Protein AF-A0A946EGR9-F1 (afdb_monomer)

Structure (mmCIF, N/CA/C/O backbone):
data_AF-A0A946EGR9-F1
#
_entry.id   AF-A0A946EGR9-F1
#
loop_
_atom_site.group_PDB
_atom_site.id
_atom_site.type_symbol
_atom_site.label_atom_id
_atom_site.label_alt_id
_atom_site.label_comp_id
_atom_site.label_asym_id
_atom_site.label_entity_id
_atom_site.label_seq_id
_atom_site.pdbx_PDB_ins_code
_atom_site.Cartn_x
_atom_site.Cartn_y
_atom_site.Cartn_z
_atom_site.occupancy
_atom_site.B_iso_or_equiv
_atom_site.auth_seq_id
_atom_site.auth_comp_id
_atom_site.auth_asym_id
_atom_site.auth_atom_id
_atom_site.pdbx_PDB_model_num
ATOM 1 N N . GLY A 1 1 ? -7.009 -9.164 17.319 1.00 47.03 1 GLY A N 1
ATOM 2 C CA . GLY A 1 1 ? -6.852 -8.218 18.436 1.00 47.03 1 GLY A CA 1
ATOM 3 C C . GLY A 1 1 ? -5.778 -7.252 18.024 1.00 47.03 1 GLY A C 1
ATOM 4 O O . GLY A 1 1 ? -4.625 -7.627 18.105 1.00 47.03 1 GLY A O 1
ATOM 5 N N . THR A 1 2 ? -6.183 -6.094 17.503 1.00 51.69 2 THR A N 1
ATOM 6 C CA . THR A 1 2 ? -5.333 -5.162 16.725 1.00 51.69 2 THR A CA 1
ATOM 7 C C . THR A 1 2 ? -5.991 -3.781 16.590 1.00 51.69 2 THR A C 1
ATOM 9 O O . THR A 1 2 ? -5.279 -2.785 16.608 1.00 51.69 2 THR A O 1
ATOM 12 N N . LYS A 1 3 ? -7.334 -3.705 16.618 1.00 57.50 3 LYS A N 1
ATOM 13 C CA . LYS A 1 3 ? -8.143 -2.463 16.583 1.00 57.50 3 LYS A CA 1
ATOM 14 C C . LYS A 1 3 ? -7.587 -1.273 17.376 1.00 57.50 3 LYS A C 1
ATOM 16 O O . LYS A 1 3 ? -7.497 -0.175 16.844 1.00 57.50 3 LYS A O 1
ATOM 21 N N . LYS A 1 4 ? -7.113 -1.500 18.611 1.00 69.94 4 LYS A N 1
ATOM 22 C CA . LYS A 1 4 ? -6.536 -0.436 19.457 1.00 69.94 4 LYS A CA 1
ATOM 23 C C . LYS A 1 4 ? -5.291 0.224 18.851 1.00 69.94 4 LYS A C 1
ATOM 25 O O . LYS A 1 4 ? -5.063 1.395 19.111 1.00 69.94 4 LYS A O 1
ATOM 30 N N . GLY A 1 5 ? -4.477 -0.509 18.091 1.00 71.19 5 GLY A N 1
ATOM 31 C CA . GLY A 1 5 ? -3.268 0.029 17.463 1.00 71.19 5 GLY A CA 1
ATOM 32 C C . GLY A 1 5 ? -3.599 0.991 16.324 1.00 71.19 5 GLY A C 1
ATOM 33 O O . GLY A 1 5 ? -3.077 2.100 16.303 1.00 71.19 5 GLY A O 1
ATOM 34 N N . CYS A 1 6 ? -4.522 0.602 15.438 1.00 75.56 6 CYS A N 1
ATOM 35 C CA . CYS A 1 6 ? -5.008 1.474 14.367 1.00 75.56 6 CYS A CA 1
ATOM 36 C C . CYS A 1 6 ? -5.689 2.726 14.933 1.00 75.56 6 CYS A C 1
ATOM 38 O O . CYS A 1 6 ? -5.340 3.838 14.544 1.00 75.56 6 CYS A O 1
ATOM 40 N N . ASP A 1 7 ? -6.568 2.557 15.926 1.00 76.62 7 ASP A N 1
ATOM 41 C CA . ASP A 1 7 ? -7.245 3.680 16.581 1.00 76.62 7 ASP A CA 1
ATOM 42 C C . ASP A 1 7 ? -6.255 4.675 17.204 1.00 76.62 7 ASP A C 1
ATOM 44 O O . ASP A 1 7 ? -6.430 5.878 17.052 1.00 76.62 7 ASP A O 1
ATOM 48 N N . LEU A 1 8 ? -5.189 4.202 17.862 1.00 76.56 8 LEU A N 1
ATOM 49 C CA . LEU A 1 8 ? -4.164 5.076 18.444 1.00 76.56 8 LEU A CA 1
ATOM 50 C C . LEU A 1 8 ? -3.364 5.844 17.382 1.00 76.56 8 LEU A C 1
ATOM 52 O O . LEU A 1 8 ? -3.055 7.016 17.594 1.00 76.56 8 LEU A O 1
ATOM 56 N N . THR A 1 9 ? -3.039 5.215 16.250 1.00 76.50 9 THR A N 1
ATOM 57 C CA . THR A 1 9 ? -2.337 5.887 15.145 1.00 76.50 9 THR A CA 1
ATOM 58 C C . THR A 1 9 ? -3.210 6.958 14.495 1.00 76.50 9 THR A C 1
ATOM 60 O O . THR A 1 9 ? -2.728 8.057 14.227 1.00 76.50 9 THR A O 1
ATOM 63 N N . LEU A 1 10 ? -4.500 6.673 14.294 1.00 76.69 10 LEU A N 1
ATOM 64 C CA . LEU A 1 10 ? -5.466 7.648 13.780 1.00 76.69 10 LEU A CA 1
ATOM 65 C C . LEU A 1 10 ? -5.655 8.812 14.756 1.00 76.69 10 LEU A C 1
ATOM 67 O O . LEU A 1 10 ? -5.609 9.971 14.357 1.00 76.69 10 LEU A O 1
ATOM 71 N N . LEU A 1 11 ? -5.755 8.517 16.052 1.00 77.06 11 LEU A N 1
ATOM 72 C CA . LEU A 1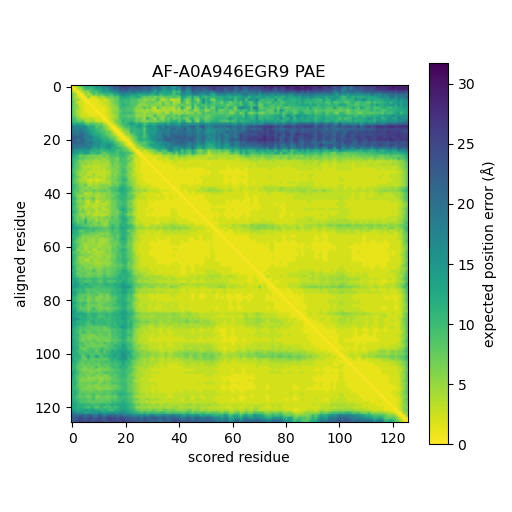 11 ? -5.843 9.535 17.094 1.00 77.06 11 LEU A CA 1
ATOM 73 C C . LEU A 1 11 ? -4.610 10.458 17.087 1.00 77.06 11 LEU A C 1
ATOM 75 O O . LEU A 1 11 ? -4.731 11.676 17.194 1.00 77.06 11 LEU A O 1
ATOM 79 N N . ALA A 1 12 ? -3.411 9.895 16.916 1.00 73.94 12 ALA A N 1
ATOM 80 C CA . ALA A 1 12 ? -2.176 10.670 16.808 1.00 73.94 12 ALA A CA 1
ATOM 81 C C . ALA A 1 12 ? -2.128 11.558 15.550 1.00 73.94 12 ALA A C 1
ATOM 83 O O . ALA A 1 12 ? -1.468 12.598 15.566 1.00 73.94 12 ALA A O 1
ATOM 84 N N . LEU A 1 13 ? -2.820 11.165 14.477 1.00 71.06 13 LEU A N 1
ATOM 85 C CA . LEU A 1 13 ? -2.973 11.981 13.274 1.00 71.06 13 LEU A CA 1
ATOM 86 C C . LEU A 1 13 ? -3.906 13.179 13.518 1.00 71.06 13 LEU A C 1
ATOM 88 O O . LEU A 1 13 ? -3.615 14.272 13.043 1.00 71.06 13 LEU A O 1
ATOM 92 N N . GLU A 1 14 ? -4.990 12.990 14.277 1.00 70.50 14 GLU A N 1
ATOM 93 C CA . GLU A 1 14 ? -5.988 14.033 14.562 1.00 70.50 14 GLU A CA 1
ATOM 94 C C . GLU A 1 14 ? -5.487 15.131 15.514 1.00 70.50 14 GLU A C 1
ATOM 96 O O . GLU A 1 14 ? -5.857 16.296 15.363 1.00 70.50 14 GLU A O 1
ATOM 101 N N . TYR A 1 15 ? -4.670 14.785 16.514 1.00 58.72 15 TYR A N 1
ATOM 102 C CA . TYR A 1 15 ? -4.352 15.715 17.607 1.00 58.72 15 TYR A CA 1
ATOM 103 C C . TYR A 1 15 ? -3.187 16.670 17.359 1.00 58.72 15 TYR A C 1
ATOM 105 O O . TYR A 1 15 ? -3.073 17.657 18.088 1.00 58.72 15 TYR A O 1
ATOM 113 N N . ASP A 1 16 ? -2.306 16.400 16.398 1.00 55.78 16 ASP A N 1
ATOM 114 C CA . ASP A 1 16 ? -1.056 17.149 16.306 1.00 55.78 16 ASP A CA 1
ATOM 115 C C . ASP A 1 16 ? -1.087 18.148 15.139 1.00 55.78 16 ASP A C 1
ATOM 117 O O . ASP A 1 16 ? -1.059 17.729 13.977 1.00 55.78 16 ASP A O 1
ATOM 121 N N . PRO A 1 17 ? -1.161 19.469 15.402 1.00 56.09 17 PRO A N 1
ATOM 122 C CA . PRO A 1 17 ? -1.163 20.462 14.340 1.00 56.09 17 PRO A CA 1
ATOM 123 C C . PRO A 1 17 ? 0.137 20.347 13.545 1.00 56.09 17 PRO A C 1
ATOM 125 O O . PRO A 1 17 ? 1.214 20.633 14.064 1.00 56.09 17 PRO A O 1
ATOM 128 N N . VAL A 1 18 ? 0.042 19.940 12.276 1.00 57.91 18 VAL A N 1
ATOM 129 C CA . VAL A 1 18 ? 1.195 19.913 11.369 1.00 57.91 18 VAL A CA 1
ATOM 130 C C . VAL A 1 18 ? 1.619 21.366 11.129 1.00 57.91 18 VAL A C 1
ATOM 132 O O . VAL A 1 18 ? 0.853 22.126 10.528 1.00 57.91 18 VAL A O 1
ATOM 135 N N . PRO A 1 19 ? 2.805 21.800 11.593 1.00 53.88 19 PRO A N 1
ATOM 136 C CA . PRO A 1 19 ? 3.275 23.151 11.321 1.00 53.88 19 PRO A CA 1
ATOM 137 C C . PRO A 1 19 ? 3.404 23.332 9.805 1.00 53.88 19 PRO A C 1
ATOM 139 O O . PRO A 1 19 ? 3.951 22.454 9.130 1.00 53.88 19 PRO A O 1
ATOM 142 N N . GLN A 1 20 ? 2.909 24.451 9.262 1.00 44.72 20 GLN A N 1
ATOM 143 C CA . GLN A 1 20 ? 3.027 24.751 7.830 1.00 44.72 20 GLN A CA 1
ATOM 144 C C . GLN A 1 20 ? 4.487 24.588 7.375 1.00 44.72 20 GLN A C 1
ATOM 146 O O . GLN A 1 20 ? 5.377 25.267 7.887 1.00 44.72 20 GLN A O 1
ATOM 151 N N . GLY A 1 21 ? 4.723 23.676 6.425 1.00 48.19 21 GLY A N 1
ATOM 152 C CA . GLY A 1 21 ? 6.045 23.401 5.854 1.00 48.19 21 GLY A CA 1
ATOM 153 C C . GLY A 1 21 ? 6.772 22.153 6.375 1.00 48.19 21 GLY A C 1
ATOM 154 O O . GLY A 1 21 ? 7.931 21.965 6.014 1.00 48.19 21 GLY A O 1
ATOM 155 N N . GLN A 1 22 ? 6.149 21.293 7.195 1.00 47.38 22 GLN A N 1
ATOM 156 C CA . GLN A 1 22 ? 6.748 20.006 7.582 1.00 47.38 22 GLN A CA 1
ATOM 157 C C . GLN A 1 22 ? 6.215 18.798 6.801 1.00 47.38 22 GLN A C 1
ATOM 159 O O . GLN A 1 22 ? 5.021 18.516 6.793 1.00 47.38 22 GLN A O 1
ATOM 164 N N . THR A 1 23 ? 7.148 17.979 6.311 1.00 55.44 23 THR A N 1
ATOM 165 C CA . THR A 1 23 ? 6.942 16.645 5.709 1.00 55.44 23 THR A CA 1
ATOM 166 C C . THR A 1 23 ? 6.469 15.575 6.711 1.00 55.44 23 THR A C 1
ATOM 168 O O . THR A 1 23 ? 6.209 14.435 6.336 1.00 55.44 23 THR A O 1
ATOM 171 N N . ASN A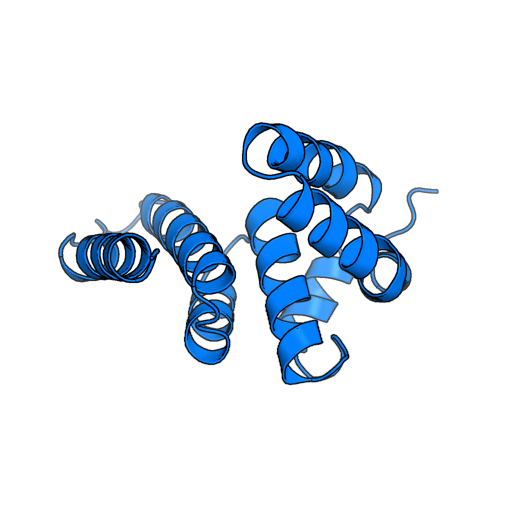 1 24 ? 6.357 15.910 8.005 1.00 59.69 24 ASN A N 1
ATOM 172 C CA . ASN A 1 24 ? 5.959 14.972 9.063 1.00 59.69 24 ASN A CA 1
ATOM 173 C C . ASN A 1 24 ? 4.504 14.487 8.937 1.00 59.69 24 ASN A C 1
ATOM 175 O O . ASN A 1 24 ? 4.185 13.418 9.459 1.00 59.69 24 ASN A O 1
ATOM 179 N N . GLY A 1 25 ? 3.642 15.237 8.240 1.00 62.59 25 GLY A N 1
ATOM 180 C CA . GLY A 1 25 ? 2.270 14.816 7.944 1.00 62.59 25 GLY A CA 1
ATOM 181 C C . GLY A 1 25 ? 2.225 13.543 7.096 1.00 62.59 25 GLY A C 1
ATOM 182 O O . GLY A 1 25 ? 1.534 12.593 7.457 1.00 62.59 25 GLY A O 1
ATOM 183 N N . ASP A 1 26 ? 3.038 13.476 6.042 1.00 76.12 26 ASP A N 1
ATOM 184 C CA . ASP A 1 26 ? 3.067 12.335 5.120 1.00 76.12 26 ASP A CA 1
ATOM 185 C C . ASP A 1 26 ? 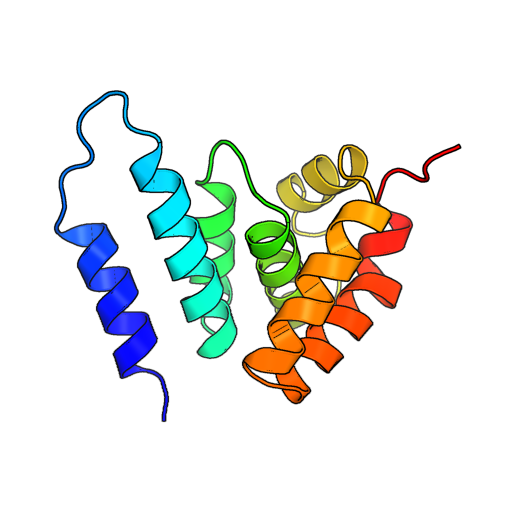3.589 11.063 5.787 1.00 76.12 26 ASP A C 1
ATOM 187 O O . ASP A 1 26 ? 3.016 9.991 5.609 1.00 76.12 26 ASP A O 1
ATOM 191 N N . LYS A 1 27 ? 4.608 11.176 6.649 1.00 79.69 27 LYS A N 1
ATOM 192 C CA . LYS A 1 27 ? 5.093 10.028 7.428 1.00 79.69 27 LYS A CA 1
ATOM 193 C C . LYS A 1 27 ? 4.005 9.459 8.346 1.00 79.69 27 LYS A C 1
ATOM 195 O O . LYS A 1 27 ? 3.832 8.247 8.415 1.00 79.69 27 LYS A O 1
ATOM 200 N N . ARG A 1 28 ? 3.256 10.320 9.041 1.00 81.25 28 ARG A N 1
ATOM 201 C CA . ARG A 1 28 ? 2.173 9.884 9.943 1.00 81.25 28 ARG A CA 1
ATOM 202 C C . ARG A 1 28 ? 1.008 9.273 9.184 1.00 81.25 28 ARG A C 1
ATOM 204 O O . ARG A 1 28 ? 0.471 8.262 9.623 1.00 81.25 28 ARG A O 1
ATOM 211 N N . LYS A 1 29 ? 0.649 9.855 8.038 1.00 86.56 29 LYS A N 1
ATOM 212 C CA . LYS A 1 29 ? -0.333 9.264 7.126 1.00 86.56 29 LYS A CA 1
ATOM 213 C C . LYS A 1 29 ? 0.140 7.898 6.630 1.00 86.56 29 LYS A C 1
ATOM 215 O O . LYS A 1 29 ? -0.641 6.963 6.682 1.00 86.56 29 LYS A O 1
ATOM 220 N N . SER A 1 30 ? 1.409 7.738 6.252 1.00 88.06 30 SER A N 1
ATOM 221 C CA . SER A 1 30 ? 1.972 6.439 5.847 1.00 88.06 30 SER A CA 1
ATOM 222 C C . SER A 1 30 ? 1.863 5.385 6.957 1.00 88.06 30 SER A C 1
ATOM 224 O O . SER A 1 30 ? 1.399 4.267 6.722 1.00 88.06 30 SER A O 1
ATOM 226 N N . ASP A 1 31 ? 2.195 5.751 8.199 1.00 89.75 31 ASP A N 1
ATOM 227 C CA . ASP A 1 31 ? 2.024 4.856 9.348 1.00 89.75 31 ASP A CA 1
ATOM 228 C C . ASP A 1 31 ? 0.539 4.525 9.605 1.00 89.75 31 ASP A C 1
ATOM 230 O O . ASP A 1 31 ? 0.209 3.386 9.944 1.00 89.75 31 ASP A O 1
ATOM 234 N N . ALA A 1 32 ? -0.370 5.482 9.388 1.00 90.31 32 ALA A N 1
ATOM 235 C CA . ALA A 1 32 ? -1.813 5.263 9.472 1.00 90.31 32 ALA A CA 1
ATOM 236 C C . ALA A 1 32 ? -2.341 4.353 8.349 1.00 90.31 32 ALA A C 1
ATOM 238 O O . ALA A 1 32 ? -3.172 3.488 8.622 1.00 90.31 32 ALA A O 1
ATOM 239 N N . VAL A 1 33 ? -1.8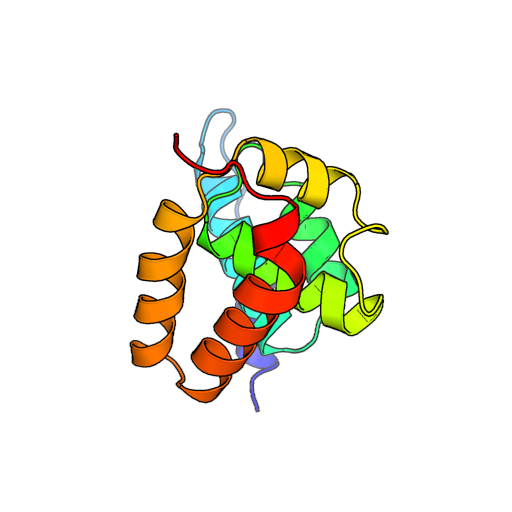24 4.477 7.123 1.00 93.62 33 VAL A N 1
ATOM 240 C CA . VAL A 1 33 ? -2.131 3.583 5.993 1.00 93.62 33 VAL A CA 1
ATOM 241 C C . VAL A 1 33 ? -1.726 2.154 6.333 1.00 93.62 33 VAL A C 1
ATOM 243 O O . VAL A 1 33 ? -2.539 1.240 6.201 1.00 93.62 33 VAL A O 1
ATOM 246 N N . PHE A 1 34 ? -0.507 1.953 6.845 1.00 92.50 34 PHE A N 1
ATOM 247 C CA . PHE A 1 34 ? -0.067 0.634 7.296 1.00 92.50 34 PHE A CA 1
ATOM 248 C C . PHE A 1 34 ? -0.965 0.082 8.411 1.00 92.50 34 PHE A C 1
ATOM 250 O O . PHE A 1 34 ? -1.358 -1.081 8.371 1.00 92.50 34 PHE A O 1
ATOM 257 N N . ALA A 1 35 ? -1.335 0.909 9.391 1.00 91.62 35 ALA A N 1
ATOM 258 C CA . ALA A 1 35 ? -2.219 0.476 10.466 1.00 91.62 35 ALA A CA 1
ATOM 259 C C . ALA A 1 35 ? -3.631 0.115 9.966 1.00 91.62 35 ALA A C 1
ATOM 261 O O . ALA A 1 35 ? -4.233 -0.817 10.492 1.00 91.62 35 ALA A O 1
ATOM 262 N N . CYS A 1 36 ? -4.149 0.825 8.957 1.00 93.50 36 CYS A N 1
ATOM 263 C CA . CYS A 1 36 ? -5.420 0.500 8.307 1.00 93.50 36 CYS A CA 1
ATOM 264 C C . CYS A 1 36 ? -5.343 -0.821 7.543 1.00 93.50 36 CYS A C 1
ATOM 266 O O . CYS A 1 36 ? -6.267 -1.621 7.642 1.00 93.50 36 CYS A O 1
ATOM 268 N N . PHE A 1 37 ? -4.239 -1.069 6.838 1.00 94.25 37 PHE A N 1
ATOM 269 C CA . PHE A 1 37 ? -3.978 -2.345 6.176 1.00 94.25 37 PHE A CA 1
ATOM 270 C C . PHE A 1 37 ? -3.946 -3.516 7.171 1.00 94.25 37 PHE A C 1
ATOM 272 O O . PHE A 1 37 ? -4.574 -4.535 6.928 1.00 94.25 37 PHE A O 1
ATOM 279 N N . MET A 1 38 ? -3.309 -3.353 8.333 1.00 92.50 38 MET A N 1
ATOM 280 C CA . MET A 1 38 ? -3.250 -4.402 9.366 1.00 92.50 38 MET A CA 1
ATOM 281 C C . MET A 1 38 ? -4.577 -4.643 10.119 1.00 92.50 38 MET A C 1
ATOM 283 O O . MET A 1 38 ? -4.682 -5.615 10.869 1.00 92.50 38 MET A O 1
ATOM 287 N N . ASP A 1 39 ? -5.555 -3.737 10.007 1.00 92.19 39 ASP A N 1
ATOM 288 C CA . ASP A 1 39 ? -6.854 -3.798 10.707 1.00 92.19 39 ASP A CA 1
ATOM 289 C C . ASP A 1 39 ? -8.042 -3.880 9.727 1.00 92.19 39 ASP A C 1
ATOM 291 O O . ASP A 1 39 ? -9.179 -3.641 10.133 1.00 92.19 39 ASP A O 1
ATOM 295 N N . ASP A 1 40 ? -7.777 -4.179 8.448 1.00 89.69 40 ASP A N 1
ATOM 296 C CA . ASP A 1 40 ? -8.758 -4.300 7.358 1.00 89.69 40 ASP A CA 1
ATOM 297 C C . ASP A 1 40 ? -9.672 -3.064 7.190 1.00 89.69 40 ASP A C 1
ATOM 299 O O . ASP A 1 40 ? -10.847 -3.154 6.825 1.00 89.69 40 ASP A O 1
ATOM 303 N N . ARG A 1 41 ? -9.147 -1.857 7.453 1.00 92.31 41 ARG A N 1
ATOM 304 C CA . ARG A 1 41 ? -9.869 -0.581 7.270 1.00 92.31 41 ARG A CA 1
ATOM 305 C C . ARG A 1 41 ? -9.658 -0.026 5.872 1.00 92.31 41 ARG A C 1
ATOM 307 O O . ARG A 1 41 ? -9.049 1.028 5.691 1.00 92.31 41 ARG A O 1
ATOM 314 N N . ILE A 1 42 ? -10.164 -0.758 4.889 1.00 93.12 42 ILE A N 1
ATOM 315 C CA . ILE A 1 42 ? -9.799 -0.578 3.484 1.00 93.12 42 ILE A CA 1
ATOM 316 C C . ILE A 1 42 ? -10.075 0.837 2.966 1.00 93.12 42 ILE A C 1
ATOM 318 O O . ILE A 1 42 ? -9.162 1.501 2.477 1.00 93.12 42 ILE A O 1
ATOM 322 N N . ASP A 1 43 ? -11.311 1.321 3.115 1.00 94.44 43 ASP A N 1
ATOM 323 C CA . ASP A 1 43 ? -11.715 2.637 2.604 1.00 94.44 43 ASP A CA 1
ATOM 324 C C . ASP A 1 43 ? -10.881 3.767 3.207 1.00 94.44 43 ASP A C 1
ATOM 326 O O . ASP A 1 43 ? -10.361 4.616 2.488 1.00 94.44 43 ASP A O 1
ATOM 330 N N . LEU A 1 44 ? -10.701 3.732 4.529 1.00 93.25 44 LEU A N 1
ATOM 331 C CA . LEU A 1 44 ? -9.924 4.733 5.250 1.00 93.25 44 LEU A CA 1
ATOM 332 C C . LEU A 1 44 ? -8.447 4.698 4.844 1.00 93.25 44 LEU A C 1
ATOM 334 O O . LEU A 1 44 ? -7.852 5.748 4.617 1.00 93.25 44 LEU A O 1
ATOM 338 N N . GLY A 1 45 ? -7.862 3.504 4.722 1.00 95.06 45 GLY A N 1
ATOM 339 C CA . GLY A 1 45 ? -6.471 3.344 4.310 1.00 95.06 45 GLY A CA 1
ATOM 340 C C . GLY A 1 45 ? -6.213 3.873 2.899 1.00 95.06 45 GLY A C 1
ATOM 341 O O . GLY A 1 45 ? -5.217 4.559 2.685 1.00 95.06 45 GLY A O 1
ATOM 342 N N . LEU A 1 46 ? -7.124 3.625 1.951 1.00 96.44 46 LEU A N 1
ATOM 343 C CA . LEU A 1 46 ? -7.016 4.158 0.590 1.00 96.44 46 LEU A CA 1
ATOM 344 C C . LEU A 1 46 ? -7.156 5.684 0.554 1.00 96.44 46 LEU A C 1
ATOM 346 O O . LEU A 1 46 ? -6.354 6.339 -0.110 1.00 96.44 46 LEU A O 1
ATOM 350 N N . SER A 1 47 ? -8.114 6.255 1.292 1.00 94.56 47 SER A N 1
ATOM 351 C CA . SER A 1 47 ? -8.272 7.713 1.382 1.00 94.56 47 SER A CA 1
ATOM 352 C C . SER A 1 47 ? -7.040 8.387 1.987 1.00 94.56 47 SER A C 1
ATOM 354 O O . SER A 1 47 ? -6.525 9.346 1.421 1.00 94.56 47 SER A O 1
ATOM 356 N N . LEU A 1 48 ? -6.504 7.851 3.089 1.00 93.06 48 LEU A N 1
ATOM 357 C CA . LEU A 1 48 ? -5.292 8.386 3.716 1.00 93.06 48 LEU A CA 1
ATOM 358 C C . LEU A 1 48 ? -4.074 8.291 2.796 1.00 93.06 48 LEU A C 1
ATOM 360 O O . LEU A 1 48 ? -3.254 9.208 2.775 1.00 93.06 48 LEU A O 1
ATOM 364 N N . ALA A 1 49 ? -3.953 7.199 2.037 1.00 94.38 49 ALA A N 1
ATOM 365 C CA . ALA A 1 49 ? -2.873 7.040 1.076 1.00 94.38 49 ALA A CA 1
ATOM 366 C C . ALA A 1 49 ? -2.975 8.082 -0.042 1.00 94.38 49 ALA A C 1
ATOM 368 O O . ALA A 1 49 ? -1.972 8.705 -0.378 1.00 94.38 49 ALA A O 1
ATOM 369 N N . GLU A 1 50 ? -4.170 8.328 -0.584 1.00 94.31 50 GLU A N 1
ATOM 370 C CA . GLU A 1 50 ? -4.397 9.335 -1.626 1.00 94.31 50 GLU A CA 1
ATOM 371 C C . GLU A 1 50 ? -4.039 10.760 -1.166 1.00 94.31 50 GLU A C 1
ATOM 373 O O . GLU A 1 50 ? -3.552 11.558 -1.961 1.00 94.31 50 GLU A O 1
ATOM 378 N N . GLU A 1 51 ? -4.176 11.074 0.120 1.00 91.44 51 GLU A N 1
ATOM 379 C CA . GLU A 1 51 ? -3.835 12.390 0.673 1.00 91.44 51 GLU A CA 1
ATOM 380 C C . GLU A 1 51 ? -2.331 12.641 0.896 1.00 91.44 51 GLU A C 1
ATOM 382 O O . GLU A 1 51 ? -1.962 13.735 1.338 1.00 91.44 51 GLU A O 1
ATOM 387 N N . ILE A 1 52 ? -1.463 11.648 0.687 1.00 89.56 52 ILE A N 1
ATOM 388 C CA . ILE A 1 52 ? -0.004 11.794 0.818 1.00 89.56 52 ILE A CA 1
ATOM 389 C C . ILE A 1 52 ? 0.556 12.414 -0.466 1.00 89.56 52 ILE A C 1
ATOM 391 O O . ILE A 1 52 ? 0.303 11.902 -1.557 1.00 89.56 52 ILE A O 1
ATOM 395 N N . GLU A 1 53 ? 1.341 13.491 -0.348 1.00 85.25 53 GLU A N 1
ATOM 396 C CA . GLU A 1 53 ? 1.903 14.190 -1.516 1.00 85.25 53 GLU A CA 1
ATOM 397 C C . GLU A 1 53 ? 2.983 13.360 -2.218 1.00 85.25 53 GLU A C 1
ATOM 399 O O . GLU A 1 53 ? 3.025 13.305 -3.448 1.00 85.25 53 GLU A O 1
ATOM 404 N N . SER A 1 54 ? 3.847 12.698 -1.441 1.00 85.44 54 SER A N 1
ATOM 405 C CA . SER A 1 54 ? 4.910 11.824 -1.948 1.00 85.44 54 SER A CA 1
ATOM 406 C C . SER A 1 54 ? 4.848 10.456 -1.274 1.00 85.44 54 SER A C 1
ATOM 408 O O . SER A 1 54 ? 5.267 10.287 -0.126 1.00 85.44 54 SER A O 1
ATOM 410 N N . ARG A 1 55 ? 4.285 9.472 -1.983 1.00 90.88 55 ARG A N 1
ATOM 411 C CA . ARG A 1 55 ? 4.058 8.118 -1.462 1.00 90.88 55 ARG A CA 1
ATOM 412 C C . ARG A 1 55 ? 5.321 7.286 -1.596 1.00 90.88 55 ARG A C 1
ATOM 414 O O . ARG A 1 55 ? 5.856 7.105 -2.687 1.00 90.88 55 ARG A O 1
ATOM 421 N N . ASP A 1 56 ? 5.791 6.765 -0.471 1.00 92.00 56 ASP A N 1
ATOM 422 C CA . ASP A 1 56 ? 6.916 5.841 -0.452 1.00 92.00 56 ASP A CA 1
ATOM 423 C C . ASP A 1 56 ? 6.491 4.416 -0.849 1.00 92.00 56 ASP A C 1
ATOM 425 O O . ASP A 1 56 ? 5.309 4.070 -0.908 1.00 92.00 56 ASP A O 1
ATOM 429 N N . ALA A 1 57 ? 7.480 3.559 -1.097 1.00 94.38 57 ALA A N 1
ATOM 430 C CA . ALA A 1 57 ? 7.269 2.162 -1.469 1.00 94.38 57 ALA A CA 1
ATOM 431 C C . ALA A 1 57 ? 6.363 1.408 -0.480 1.00 94.38 57 ALA A C 1
ATOM 433 O O . ALA A 1 57 ? 5.516 0.619 -0.891 1.00 94.38 57 ALA A O 1
ATOM 434 N N . ARG A 1 58 ? 6.502 1.674 0.825 1.00 94.75 58 ARG A N 1
ATOM 435 C CA . ARG A 1 58 ? 5.682 1.041 1.864 1.00 94.75 58 ARG A CA 1
ATOM 436 C C . ARG A 1 58 ? 4.211 1.425 1.721 1.00 94.75 58 ARG A C 1
ATOM 438 O O . ARG A 1 58 ? 3.346 0.552 1.777 1.00 94.75 58 ARG A O 1
ATOM 445 N N . THR A 1 59 ? 3.939 2.711 1.520 1.00 95.75 59 THR A N 1
ATOM 446 C CA . THR A 1 59 ? 2.591 3.248 1.309 1.00 95.75 59 THR A CA 1
ATOM 447 C C . THR A 1 59 ? 1.967 2.655 0.052 1.00 95.75 59 THR A C 1
ATOM 449 O O . THR A 1 59 ? 0.827 2.199 0.103 1.00 95.75 59 THR A O 1
ATOM 452 N N . LEU A 1 60 ? 2.721 2.594 -1.050 1.00 96.94 60 LEU A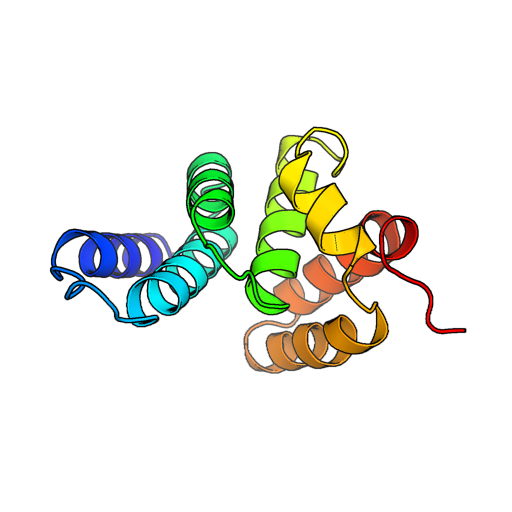 N 1
ATOM 453 C CA . LEU A 1 60 ? 2.253 2.018 -2.314 1.00 96.94 60 LEU A CA 1
ATOM 454 C C . LEU A 1 60 ? 1.914 0.528 -2.179 1.00 96.94 60 LEU A C 1
ATOM 456 O O . LEU A 1 60 ? 0.870 0.101 -2.663 1.00 96.94 60 LEU A O 1
ATOM 460 N N . LEU A 1 61 ? 2.748 -0.250 -1.482 1.00 97.56 61 LEU A N 1
ATOM 461 C CA . LEU A 1 61 ? 2.506 -1.674 -1.226 1.00 97.56 61 LEU A CA 1
ATOM 462 C C . LEU A 1 61 ? 1.236 -1.900 -0.394 1.00 97.56 61 LEU A C 1
ATOM 464 O O . LEU A 1 61 ? 0.390 -2.712 -0.763 1.00 97.56 61 LEU A O 1
ATOM 468 N N . CYS A 1 62 ? 1.074 -1.152 0.703 1.00 97.12 62 CYS A N 1
ATOM 469 C CA . CYS A 1 62 ? -0.112 -1.265 1.553 1.00 97.12 62 CYS A CA 1
ATOM 470 C C . CYS A 1 62 ? -1.379 -0.837 0.795 1.00 97.12 62 CYS A C 1
ATOM 472 O O . CYS A 1 62 ? -2.391 -1.529 0.850 1.00 97.12 62 CYS A O 1
ATOM 474 N N . ALA A 1 63 ? -1.323 0.271 0.051 1.00 97.38 63 ALA A N 1
ATOM 475 C CA . ALA A 1 63 ? -2.454 0.749 -0.739 1.00 97.38 63 ALA A CA 1
ATOM 476 C C . ALA A 1 63 ? -2.835 -0.219 -1.867 1.00 97.38 63 ALA A C 1
ATOM 478 O O . ALA A 1 63 ? -4.021 -0.417 -2.117 1.00 97.38 63 ALA A O 1
ATOM 479 N N . ALA A 1 64 ? -1.859 -0.857 -2.520 1.00 97.75 64 ALA A N 1
ATOM 480 C CA . ALA A 1 64 ? -2.126 -1.880 -3.524 1.00 97.75 64 ALA A CA 1
ATOM 481 C C . ALA A 1 64 ? -2.827 -3.101 -2.927 1.00 97.75 64 ALA A C 1
ATOM 483 O O . ALA A 1 64 ? -3.807 -3.568 -3.500 1.00 97.75 64 ALA A O 1
ATOM 484 N N . ALA A 1 65 ? -2.390 -3.575 -1.759 1.00 97.56 65 ALA A N 1
ATOM 485 C CA . ALA A 1 65 ? -3.052 -4.689 -1.085 1.00 97.56 65 ALA A CA 1
ATOM 486 C C . ALA A 1 65 ? -4.495 -4.342 -0.693 1.00 97.56 65 ALA A C 1
ATOM 488 O O . ALA A 1 65 ? -5.405 -5.118 -0.964 1.00 97.56 65 ALA A O 1
ATOM 489 N N . LEU A 1 66 ? -4.716 -3.140 -0.155 1.00 97.88 66 LEU A N 1
ATOM 490 C CA . LEU A 1 66 ? -6.053 -2.626 0.148 1.00 97.88 66 LEU A CA 1
ATOM 491 C C . LEU A 1 66 ? -6.939 -2.511 -1.108 1.00 97.88 66 LEU A C 1
ATOM 493 O O . LEU A 1 66 ? -8.116 -2.861 -1.079 1.00 97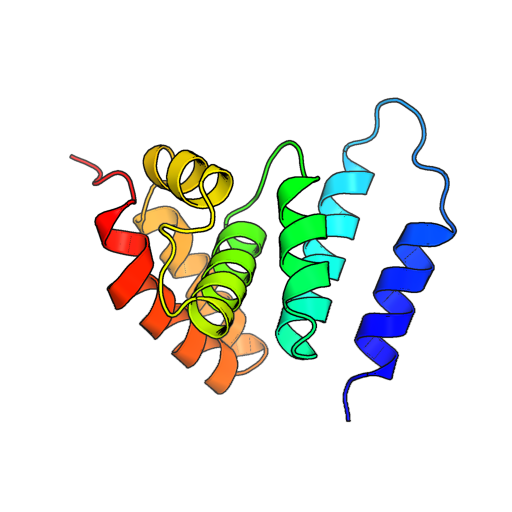.88 66 LEU A O 1
ATOM 497 N N . ALA A 1 67 ? -6.386 -2.030 -2.223 1.00 97.38 67 ALA A N 1
ATOM 498 C CA . ALA A 1 67 ? -7.109 -1.913 -3.486 1.00 97.38 67 ALA A CA 1
ATOM 499 C C . ALA A 1 67 ? -7.493 -3.286 -4.057 1.00 97.38 67 ALA A C 1
ATOM 501 O O . ALA A 1 67 ? -8.636 -3.475 -4.472 1.00 97.38 67 ALA A O 1
ATOM 502 N N . VAL A 1 68 ? -6.573 -4.256 -4.035 1.00 97.25 68 VAL A N 1
ATOM 503 C CA . VAL A 1 68 ? -6.850 -5.631 -4.473 1.00 97.25 68 VAL A CA 1
ATOM 504 C C . VAL A 1 68 ? -7.887 -6.297 -3.572 1.00 97.25 68 VAL A C 1
ATOM 506 O O . VAL A 1 68 ? -8.792 -6.940 -4.091 1.00 97.25 68 VAL A O 1
ATOM 509 N N . ASP A 1 69 ? -7.832 -6.097 -2.257 1.00 95.75 69 ASP A N 1
ATOM 510 C CA . ASP A 1 69 ? -8.834 -6.660 -1.344 1.00 95.75 69 ASP A CA 1
ATOM 511 C C . ASP A 1 69 ? -10.246 -6.111 -1.628 1.00 95.75 69 ASP A C 1
ATOM 513 O O . ASP A 1 69 ? -11.223 -6.858 -1.685 1.00 95.75 69 ASP A O 1
ATOM 517 N N . LYS A 1 70 ? -10.361 -4.809 -1.922 1.00 95.81 70 LYS A N 1
ATOM 518 C CA . LYS A 1 70 ? -11.657 -4.175 -2.217 1.00 95.81 70 LYS A CA 1
ATOM 519 C C . LYS A 1 70 ? -12.187 -4.435 -3.625 1.00 95.81 70 LYS A C 1
ATOM 521 O O . LYS A 1 70 ? -13.389 -4.629 -3.798 1.00 95.81 70 LYS A O 1
ATOM 526 N N . PHE A 1 71 ? -11.325 -4.354 -4.633 1.00 95.69 71 PHE A N 1
ATOM 527 C CA . PHE A 1 71 ? -11.727 -4.306 -6.044 1.00 95.69 71 PHE A CA 1
ATOM 528 C C . PHE A 1 71 ? -11.252 -5.517 -6.852 1.00 95.69 71 PHE A C 1
ATOM 530 O O . PHE A 1 71 ? -11.574 -5.632 -8.033 1.00 95.69 71 PHE A O 1
ATOM 537 N N . SER A 1 72 ? -10.452 -6.406 -6.254 1.00 93.75 72 SER A N 1
ATOM 538 C CA . SER A 1 72 ? -9.734 -7.485 -6.955 1.00 93.75 72 SER A CA 1
ATOM 539 C C . SER A 1 72 ? -8.828 -6.981 -8.092 1.00 93.75 72 SER A C 1
ATOM 541 O O . SER A 1 72 ? -8.436 -7.739 -8.979 1.00 93.75 72 SER A O 1
ATOM 543 N N . SER A 1 73 ? -8.508 -5.682 -8.099 1.00 93.69 73 SER A N 1
ATOM 544 C CA . SER A 1 73 ? -7.743 -5.000 -9.141 1.00 93.69 73 SER A CA 1
ATOM 545 C C . SER A 1 73 ? -7.198 -3.660 -8.638 1.00 93.69 73 SER A C 1
ATOM 547 O O . SER A 1 73 ? -7.698 -3.098 -7.668 1.00 93.69 73 SER A O 1
ATOM 549 N N . LEU A 1 74 ? -6.201 -3.115 -9.341 1.00 94.81 74 LEU A N 1
ATOM 550 C CA . LEU A 1 74 ? -5.700 -1.752 -9.121 1.00 94.81 74 LEU A CA 1
ATOM 551 C C . LEU A 1 74 ? -6.374 -0.716 -10.033 1.00 94.81 74 LEU A C 1
ATOM 553 O O . LEU A 1 74 ? -6.235 0.483 -9.808 1.00 94.81 74 LEU A O 1
ATOM 557 N N . ASN A 1 75 ? -7.107 -1.158 -11.059 1.00 90.56 75 ASN A N 1
ATOM 558 C CA . ASN A 1 75 ? -7.637 -0.276 -12.104 1.00 90.56 75 ASN A CA 1
ATOM 559 C C . ASN A 1 75 ? -8.678 0.733 -11.591 1.00 90.56 75 ASN A C 1
ATOM 561 O O . ASN A 1 75 ? -8.811 1.810 -12.171 1.00 90.56 75 ASN A O 1
ATOM 565 N N . ASP A 1 76 ? -9.369 0.416 -10.495 1.00 91.75 76 ASP A N 1
ATOM 566 C CA . ASP A 1 76 ? -10.350 1.295 -9.850 1.00 91.75 76 ASP A CA 1
ATOM 567 C C . ASP A 1 76 ? -9.707 2.385 -8.971 1.00 91.75 76 ASP A C 1
ATOM 569 O O . ASP A 1 76 ? -10.399 3.265 -8.459 1.00 91.75 76 ASP A O 1
ATOM 573 N N . VAL A 1 77 ? -8.377 2.370 -8.819 1.00 94.69 77 VAL A N 1
ATOM 574 C CA . VAL A 1 77 ? -7.611 3.332 -8.014 1.00 94.69 77 VAL A CA 1
ATOM 575 C C . VAL A 1 77 ? -6.613 4.067 -8.914 1.00 94.69 77 VAL A C 1
ATOM 577 O O . VAL A 1 77 ? -5.419 3.771 -8.963 1.00 94.69 77 VAL A O 1
ATOM 580 N N . SER A 1 78 ? -7.111 5.049 -9.672 1.00 94.12 78 SER A N 1
ATOM 581 C CA . SER A 1 78 ? -6.347 5.702 -10.747 1.00 94.12 78 SER A CA 1
ATOM 582 C C . SER A 1 78 ? -5.067 6.399 -10.282 1.00 94.12 78 SER A C 1
ATOM 584 O O . SER A 1 78 ? -4.076 6.402 -11.014 1.00 94.12 78 SER A O 1
ATOM 586 N N . TRP A 1 79 ? -5.067 6.996 -9.085 1.00 95.06 79 TRP A N 1
ATOM 587 C CA . TRP A 1 79 ? -3.874 7.647 -8.537 1.00 95.06 79 TRP A CA 1
ATOM 588 C C . TRP A 1 79 ? -2.756 6.629 -8.277 1.00 95.06 79 TRP A C 1
ATOM 590 O O . TRP A 1 79 ? -1.603 6.895 -8.606 1.00 95.06 79 TRP A O 1
ATOM 600 N N . LEU A 1 80 ? -3.103 5.433 -7.794 1.00 95.69 80 LEU A N 1
ATOM 601 C CA . LEU A 1 80 ? -2.144 4.379 -7.475 1.00 95.69 80 LEU A CA 1
ATOM 602 C C . LEU A 1 80 ? -1.494 3.843 -8.749 1.00 95.69 80 LEU A C 1
ATOM 604 O O . LEU A 1 80 ? -0.274 3.753 -8.837 1.00 95.69 80 LEU A O 1
ATOM 608 N N . VAL A 1 81 ? -2.298 3.562 -9.777 1.00 95.50 81 VAL A N 1
ATOM 609 C CA . VAL A 1 81 ? -1.781 3.133 -11.085 1.00 95.50 81 VAL A CA 1
ATOM 610 C C . VAL A 1 81 ? -0.843 4.184 -11.687 1.00 95.50 81 VAL A C 1
ATOM 612 O O . VAL A 1 81 ? 0.137 3.832 -12.345 1.00 95.50 81 VAL A O 1
ATOM 615 N N . ASN A 1 82 ? -1.116 5.474 -11.482 1.00 94.25 82 ASN A N 1
ATOM 616 C CA . ASN A 1 82 ? -0.248 6.541 -11.977 1.00 94.25 82 ASN A CA 1
ATOM 617 C C . ASN A 1 82 ? 1.091 6.605 -11.232 1.00 94.25 82 ASN A C 1
ATOM 619 O O . ASN A 1 82 ? 2.123 6.722 -11.893 1.00 94.25 82 ASN A O 1
ATOM 623 N N . ASP A 1 83 ? 1.093 6.456 -9.908 1.00 94.44 83 ASP A N 1
ATOM 624 C CA . ASP A 1 83 ? 2.331 6.390 -9.126 1.00 94.44 83 ASP A CA 1
ATOM 625 C C . ASP A 1 83 ? 3.178 5.172 -9.519 1.00 94.44 83 ASP A C 1
ATOM 627 O O . ASP A 1 83 ? 4.388 5.297 -9.742 1.00 94.44 83 ASP A O 1
ATOM 631 N N . LEU A 1 84 ? 2.546 4.006 -9.703 1.00 94.25 84 LEU A N 1
ATOM 632 C CA . LEU A 1 84 ? 3.241 2.774 -10.086 1.00 94.25 84 LEU A CA 1
ATOM 633 C C . LEU A 1 84 ? 3.957 2.896 -11.432 1.00 94.25 84 LEU A C 1
ATOM 635 O O . LEU A 1 84 ? 5.104 2.473 -11.537 1.00 94.25 84 LEU A O 1
ATOM 639 N N . LYS A 1 85 ? 3.377 3.584 -12.423 1.00 93.75 85 LYS A N 1
ATOM 640 C CA . LYS A 1 85 ? 4.046 3.833 -13.720 1.00 93.75 85 LYS A CA 1
ATOM 641 C C . LYS A 1 85 ? 5.379 4.570 -13.596 1.00 93.75 85 LYS A C 1
ATOM 643 O O . LYS A 1 85 ? 6.217 4.478 -14.493 1.00 93.75 85 LYS A O 1
ATOM 648 N N . SER A 1 86 ? 5.564 5.332 -12.520 1.00 91.56 86 SER A N 1
ATOM 649 C CA . SER A 1 86 ? 6.807 6.052 -12.228 1.00 91.56 86 SER A CA 1
ATOM 650 C C . SER A 1 86 ? 7.727 5.311 -11.252 1.00 91.56 86 SER A C 1
ATOM 652 O O . SER A 1 86 ? 8.882 5.700 -11.085 1.00 91.56 86 SER A O 1
ATOM 654 N N . THR A 1 87 ? 7.236 4.227 -10.652 1.00 92.38 87 THR A N 1
ATOM 655 C CA . THR A 1 87 ? 7.927 3.440 -9.633 1.00 92.38 87 THR A CA 1
ATOM 656 C C . THR A 1 87 ? 8.738 2.317 -10.274 1.00 92.38 87 THR A C 1
ATOM 658 O O . THR A 1 87 ? 8.250 1.598 -11.147 1.00 92.38 87 THR A O 1
ATOM 661 N N . ASP A 1 88 ? 9.983 2.156 -9.829 1.00 91.81 88 ASP A N 1
ATOM 662 C CA . ASP A 1 88 ? 10.822 1.014 -10.189 1.00 91.81 88 ASP A CA 1
ATOM 663 C C . ASP A 1 88 ? 10.433 -0.208 -9.348 1.00 91.81 88 ASP A C 1
ATOM 66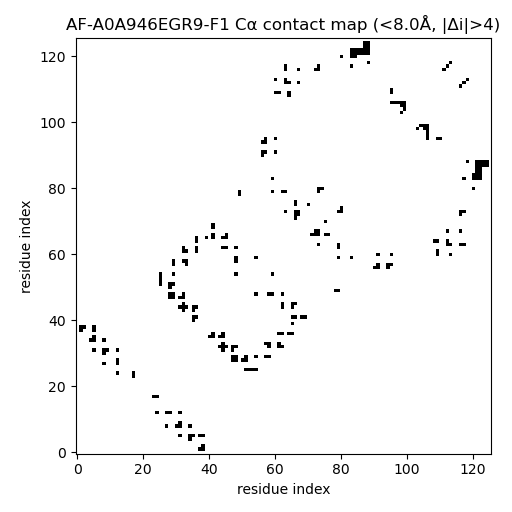5 O O . ASP A 1 88 ? 10.484 -0.165 -8.115 1.00 91.81 88 ASP A O 1
ATOM 669 N N . ALA A 1 89 ? 10.067 -1.303 -10.017 1.00 90.56 89 ALA A N 1
ATOM 670 C CA . ALA A 1 89 ? 9.698 -2.553 -9.361 1.00 90.56 89 ALA A CA 1
ATOM 671 C C . ALA A 1 89 ? 10.824 -3.086 -8.457 1.00 90.56 89 ALA A C 1
ATOM 673 O O . ALA A 1 89 ? 10.546 -3.565 -7.357 1.00 90.56 89 ALA A O 1
ATOM 674 N N . ALA A 1 90 ? 12.090 -2.921 -8.859 1.00 90.75 90 ALA A N 1
ATOM 675 C CA . ALA A 1 90 ? 13.238 -3.365 -8.066 1.00 90.75 90 ALA A CA 1
ATOM 676 C C . ALA A 1 90 ? 13.365 -2.607 -6.732 1.00 90.75 90 ALA A C 1
ATOM 678 O O . ALA A 1 90 ? 13.918 -3.132 -5.766 1.00 90.75 90 ALA A O 1
ATOM 679 N N . GLY A 1 91 ? 12.825 -1.387 -6.650 1.00 90.81 91 GLY A N 1
ATOM 680 C CA . GLY A 1 91 ? 12.777 -0.601 -5.417 1.00 90.81 91 GLY A CA 1
ATOM 681 C C . GLY A 1 91 ? 11.725 -1.083 -4.412 1.00 90.81 91 GLY A C 1
ATOM 682 O O . GLY A 1 91 ? 11.812 -0.738 -3.234 1.00 90.81 91 GLY A O 1
ATOM 683 N N . LEU A 1 92 ? 10.746 -1.884 -4.848 1.00 93.50 92 LEU A N 1
ATOM 684 C CA . LEU A 1 92 ? 9.669 -2.397 -3.996 1.00 93.50 92 LEU A CA 1
ATOM 685 C C . LEU A 1 92 ? 10.056 -3.703 -3.289 1.00 93.50 92 LEU A C 1
ATOM 687 O O . LEU A 1 92 ? 9.675 -3.904 -2.136 1.00 93.50 92 LEU A O 1
ATOM 691 N N . GLU A 1 93 ? 10.851 -4.564 -3.929 1.00 93.62 93 GLU A N 1
ATOM 692 C CA . GLU A 1 93 ? 11.224 -5.878 -3.380 1.00 93.62 93 GLU A CA 1
ATOM 693 C C . GLU A 1 93 ? 11.926 -5.818 -2.010 1.00 93.62 93 GLU A C 1
ATOM 695 O O . GLU A 1 93 ? 11.490 -6.530 -1.100 1.00 93.62 93 GLU A O 1
ATOM 700 N N . PRO A 1 94 ? 12.933 -4.947 -1.776 1.00 95.69 94 PRO A N 1
ATOM 701 C CA . PRO A 1 94 ? 13.585 -4.861 -0.469 1.00 95.69 94 PRO A CA 1
ATOM 702 C C . PRO A 1 94 ? 12.620 -4.412 0.632 1.00 95.69 94 PRO A C 1
ATOM 704 O O . PRO A 1 94 ? 12.766 -4.790 1.796 1.00 95.69 94 PRO A O 1
ATOM 707 N N . VAL A 1 95 ? 11.622 -3.600 0.268 1.00 95.62 95 VAL A N 1
ATOM 708 C CA . VAL A 1 95 ? 10.601 -3.140 1.206 1.00 95.62 95 VAL A CA 1
ATOM 709 C C . VAL A 1 95 ? 9.672 -4.291 1.558 1.00 95.62 95 VAL A C 1
ATOM 711 O O . VAL A 1 95 ? 9.462 -4.508 2.747 1.00 95.62 95 VAL A O 1
ATOM 714 N N . ILE A 1 96 ? 9.214 -5.083 0.582 1.00 95.94 96 ILE A N 1
ATOM 715 C CA . ILE A 1 96 ? 8.456 -6.323 0.830 1.00 95.94 96 ILE A CA 1
ATOM 716 C C . ILE A 1 96 ? 9.234 -7.239 1.778 1.00 95.94 96 ILE A C 1
ATOM 718 O O . ILE A 1 96 ? 8.682 -7.701 2.773 1.00 95.94 96 ILE A O 1
ATOM 722 N N . ASP A 1 97 ? 10.527 -7.450 1.535 1.00 94.94 97 ASP A N 1
ATOM 723 C CA . ASP A 1 97 ? 11.344 -8.340 2.366 1.00 94.94 97 ASP A CA 1
ATOM 724 C C . ASP A 1 97 ? 11.476 -7.868 3.812 1.00 94.94 97 ASP A C 1
ATOM 726 O O . ASP A 1 97 ? 11.497 -8.683 4.740 1.00 94.94 97 ASP A O 1
ATOM 730 N N . SER A 1 98 ? 11.474 -6.552 4.028 1.00 94.69 98 SER A N 1
ATOM 731 C CA . SER A 1 98 ? 11.487 -5.987 5.376 1.00 94.69 98 SER A CA 1
ATOM 732 C C . SER A 1 98 ? 10.229 -6.334 6.189 1.00 94.69 98 SER A C 1
ATOM 734 O O . SER A 1 98 ? 10.329 -6.482 7.409 1.00 94.69 98 SER A O 1
ATOM 736 N N . PHE A 1 99 ? 9.071 -6.561 5.548 1.00 90.75 99 PHE A N 1
ATOM 737 C CA . PHE A 1 99 ? 7.851 -6.988 6.249 1.00 90.75 99 PHE A CA 1
ATOM 738 C C . PHE A 1 99 ? 7.973 -8.391 6.838 1.00 90.75 99 PHE A C 1
ATOM 740 O O . PHE A 1 99 ? 7.322 -8.666 7.840 1.00 90.75 99 PHE A O 1
ATOM 747 N N . GLY A 1 100 ? 8.852 -9.249 6.308 1.00 87.81 100 GLY A N 1
ATOM 748 C CA . GLY A 1 100 ? 9.094 -10.581 6.872 1.00 87.81 100 GLY A CA 1
ATOM 749 C C . GLY A 1 100 ? 9.667 -10.547 8.293 1.00 87.81 100 GLY A C 1
ATOM 750 O O . GLY A 1 100 ? 9.530 -11.513 9.038 1.00 87.81 100 GLY A O 1
ATOM 751 N N . GLN A 1 101 ? 10.268 -9.420 8.695 1.00 89.31 101 GLN A N 1
ATOM 752 C CA . GLN A 1 101 ? 10.718 -9.186 10.072 1.00 89.31 101 GLN A CA 1
ATOM 753 C C . GLN A 1 101 ? 9.567 -8.822 11.022 1.00 89.31 101 GLN A C 1
ATOM 755 O O . GLN A 1 101 ? 9.725 -8.905 12.238 1.00 89.31 101 GLN A O 1
ATOM 760 N N . ILE A 1 102 ? 8.432 -8.386 10.472 1.00 85.19 102 ILE A N 1
ATOM 761 C CA . ILE A 1 102 ? 7.236 -7.987 11.215 1.00 85.19 102 ILE A CA 1
ATOM 762 C C . ILE A 1 102 ? 6.262 -9.166 11.259 1.00 85.19 102 ILE A C 1
ATOM 764 O O . ILE A 1 102 ? 5.892 -9.617 12.340 1.00 85.19 102 ILE A O 1
ATOM 768 N N . ASP A 1 103 ? 5.862 -9.656 10.083 1.00 90.06 103 ASP A N 1
ATOM 769 C CA . ASP A 1 103 ? 4.899 -10.739 9.906 1.00 90.06 103 ASP A CA 1
ATOM 770 C C . ASP A 1 103 ? 5.079 -11.405 8.523 1.00 90.06 103 ASP A C 1
ATOM 772 O O . ASP A 1 103 ? 4.974 -10.762 7.474 1.00 90.06 103 ASP A O 1
ATOM 776 N N . LEU A 1 104 ? 5.348 -12.716 8.515 1.00 92.62 104 LEU A N 1
ATOM 777 C CA . LEU A 1 104 ? 5.566 -13.499 7.290 1.00 92.62 104 LEU A CA 1
ATOM 778 C C . LEU A 1 104 ? 4.301 -13.653 6.435 1.00 92.62 104 LEU A C 1
ATOM 780 O O . LEU A 1 104 ? 4.406 -13.790 5.214 1.00 92.62 104 LEU A O 1
ATOM 784 N N . VAL A 1 105 ? 3.113 -13.649 7.048 1.00 93.00 105 VAL A N 1
ATOM 785 C CA . VAL A 1 105 ? 1.842 -13.711 6.314 1.00 93.00 105 VAL A CA 1
ATOM 786 C C . VAL A 1 105 ? 1.662 -12.414 5.544 1.00 93.00 105 VAL A C 1
ATOM 788 O O . VAL A 1 105 ? 1.444 -12.450 4.339 1.00 93.00 105 VAL A O 1
ATOM 791 N N . VAL A 1 106 ? 1.877 -11.280 6.213 1.00 93.06 106 VAL A N 1
ATOM 792 C CA . VAL A 1 106 ? 1.829 -9.958 5.578 1.00 93.06 106 VAL A CA 1
ATOM 793 C C . VAL A 1 106 ? 2.832 -9.856 4.433 1.00 93.06 106 VAL A C 1
ATOM 795 O O . VAL A 1 106 ? 2.468 -9.426 3.341 1.00 93.06 106 VAL A O 1
ATOM 798 N N . GLN A 1 107 ? 4.081 -10.280 4.648 1.00 96.06 107 GLN A N 1
ATOM 799 C CA . GLN A 1 107 ? 5.085 -10.311 3.583 1.00 96.06 107 GLN A CA 1
ATOM 800 C C . GLN A 1 107 ? 4.606 -11.131 2.380 1.00 96.06 107 GLN A C 1
ATOM 802 O O . GLN A 1 107 ? 4.762 -10.694 1.241 1.00 96.06 107 GLN A O 1
ATOM 807 N N . SER A 1 108 ? 4.036 -12.312 2.629 1.00 96.12 108 SER A N 1
ATOM 808 C CA . SER A 1 108 ? 3.556 -13.205 1.571 1.00 96.12 108 SER A CA 1
ATOM 809 C C . SER A 1 108 ? 2.406 -12.570 0.788 1.00 96.12 108 SER A C 1
ATOM 811 O O . SER A 1 108 ? 2.467 -12.542 -0.438 1.00 96.12 108 SER A O 1
ATOM 813 N N . THR A 1 109 ? 1.429 -11.969 1.477 1.00 95.31 109 THR A N 1
ATOM 814 C CA . THR A 1 109 ? 0.324 -11.222 0.856 1.00 95.31 109 THR A CA 1
ATOM 815 C C . THR A 1 109 ? 0.836 -10.071 -0.007 1.00 95.31 109 THR A C 1
ATOM 817 O O . THR A 1 109 ? 0.432 -9.928 -1.158 1.00 95.31 109 THR A O 1
ATOM 820 N N . LEU A 1 110 ? 1.763 -9.260 0.512 1.00 96.94 110 LEU A N 1
ATOM 821 C CA . LEU A 1 110 ? 2.334 -8.144 -0.246 1.00 96.94 110 LEU A CA 1
ATOM 822 C 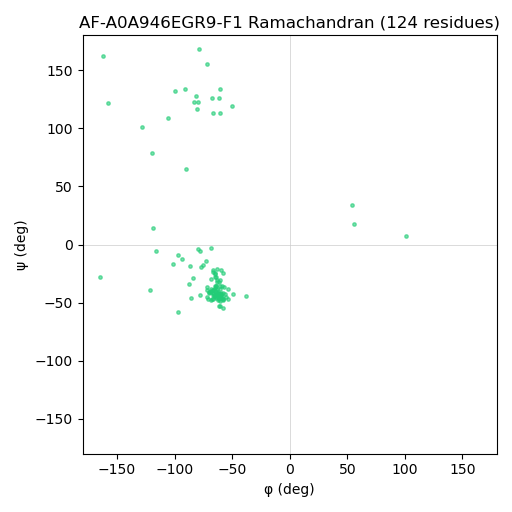C . LEU A 1 110 ? 3.127 -8.626 -1.463 1.00 96.94 110 LEU A C 1
ATOM 824 O O . LEU A 1 110 ? 3.105 -7.972 -2.503 1.00 96.94 110 LEU A O 1
ATOM 828 N N . ARG A 1 111 ? 3.816 -9.767 -1.353 1.00 97.56 111 ARG A N 1
ATOM 829 C CA . ARG A 1 111 ? 4.573 -10.358 -2.458 1.00 97.56 111 ARG A CA 1
ATOM 830 C C . ARG A 1 111 ? 3.658 -10.887 -3.563 1.00 97.56 111 ARG A C 1
ATOM 832 O O . ARG A 1 111 ? 3.971 -10.672 -4.729 1.00 97.56 111 ARG A O 1
ATOM 839 N N . GLU A 1 112 ? 2.542 -11.518 -3.212 1.00 97.12 112 GLU A N 1
ATOM 840 C CA . GLU A 1 112 ? 1.510 -11.947 -4.168 1.00 97.12 112 GLU A CA 1
ATOM 841 C C . GLU A 1 112 ? 0.911 -10.740 -4.901 1.00 97.12 112 GLU A C 1
ATOM 843 O O . GLU A 1 112 ? 0.991 -10.656 -6.125 1.00 97.12 112 GLU A O 1
ATOM 848 N N . VAL A 1 113 ? 0.442 -9.733 -4.154 1.00 97.31 113 VAL A N 1
ATOM 849 C CA . VAL A 1 113 ? -0.098 -8.488 -4.725 1.00 97.31 113 VAL A CA 1
ATOM 850 C C . VAL A 1 113 ? 0.917 -7.800 -5.638 1.00 97.31 113 VAL A C 1
ATOM 852 O O . VAL A 1 113 ? 0.573 -7.318 -6.719 1.00 97.31 113 VAL A O 1
ATOM 855 N N . PHE A 1 114 ? 2.181 -7.759 -5.223 1.00 96.75 114 PHE A N 1
ATOM 856 C CA . PHE A 1 114 ? 3.241 -7.161 -6.018 1.00 96.75 114 PHE A CA 1
ATOM 857 C C . PHE A 1 114 ? 3.410 -7.863 -7.369 1.00 96.75 114 PHE A C 1
ATOM 859 O O . PHE A 1 114 ? 3.367 -7.193 -8.402 1.00 96.75 114 PHE A O 1
ATOM 866 N N . VAL A 1 115 ? 3.571 -9.189 -7.371 1.00 95.88 115 VAL A N 1
ATOM 867 C CA . VAL A 1 115 ? 3.819 -9.971 -8.591 1.00 95.88 115 VAL A CA 1
ATOM 868 C C . VAL A 1 115 ? 2.606 -9.955 -9.520 1.00 95.88 115 VAL A C 1
ATOM 870 O O . VAL A 1 115 ? 2.761 -9.687 -10.713 1.00 95.88 115 VAL A O 1
ATOM 873 N N . ASP A 1 116 ? 1.413 -10.192 -8.979 1.00 95.81 116 ASP A N 1
ATOM 874 C CA . ASP A 1 116 ? 0.217 -10.432 -9.789 1.00 95.81 116 ASP A CA 1
ATOM 875 C C . ASP A 1 116 ? -0.459 -9.137 -10.246 1.00 95.81 116 ASP A C 1
ATOM 877 O O . ASP A 1 116 ? -1.071 -9.097 -11.317 1.00 95.81 116 ASP A O 1
ATOM 881 N N . HIS A 1 117 ? -0.328 -8.061 -9.465 1.00 96.06 117 HIS A N 1
ATOM 882 C CA 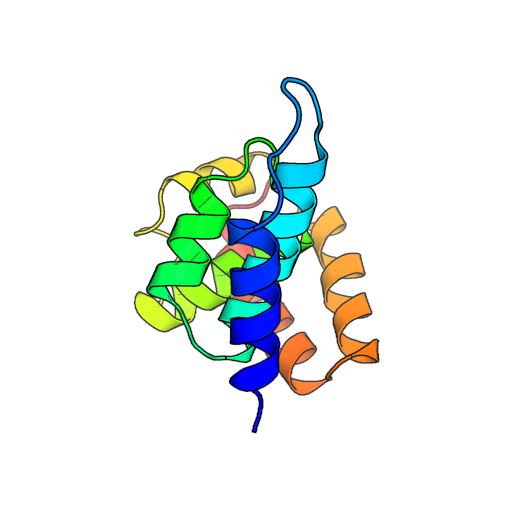. HIS A 1 117 ? -1.057 -6.821 -9.714 1.00 96.06 117 HIS A CA 1
ATOM 883 C C . HIS A 1 117 ? -0.164 -5.602 -9.931 1.00 96.06 117 HIS A C 1
ATOM 885 O O . HIS A 1 117 ? -0.487 -4.795 -10.794 1.00 96.06 117 HIS A O 1
ATOM 891 N N . MET A 1 118 ? 0.944 -5.427 -9.202 1.00 95.12 118 MET A N 1
ATOM 892 C CA . MET A 1 118 ? 1.736 -4.186 -9.297 1.00 95.12 118 MET A CA 1
ATOM 893 C C . MET A 1 118 ? 2.760 -4.205 -10.433 1.00 95.12 118 MET A C 1
ATOM 895 O O . MET A 1 118 ? 2.842 -3.232 -11.182 1.00 95.12 118 MET A O 1
ATOM 899 N N . VAL A 1 119 ? 3.519 -5.298 -10.589 1.00 94.12 119 VAL A N 1
ATOM 900 C CA . VAL A 1 119 ? 4.567 -5.440 -11.619 1.00 94.12 119 VAL A CA 1
ATOM 901 C C . VAL A 1 119 ? 4.081 -5.053 -13.026 1.00 94.12 119 VAL A C 1
ATOM 903 O O . VAL A 1 119 ? 4.803 -4.310 -13.692 1.00 94.12 119 VAL A O 1
ATOM 906 N N . PRO A 1 120 ? 2.869 -5.441 -13.484 1.00 92.81 120 PRO A N 1
ATOM 907 C CA . PRO A 1 120 ? 2.350 -5.030 -14.793 1.00 92.81 120 PRO A CA 1
ATOM 908 C C . PRO A 1 120 ? 2.204 -3.512 -14.995 1.00 92.81 120 PRO A C 1
ATOM 910 O O . PRO A 1 120 ? 2.157 -3.049 -16.135 1.00 92.81 120 PRO A O 1
ATOM 913 N N . HIS A 1 121 ? 2.104 -2.736 -13.913 1.00 92.06 121 HIS A N 1
ATOM 914 C CA . HIS A 1 121 ? 1.978 -1.278 -13.954 1.00 92.06 121 HIS A CA 1
ATOM 915 C C . HIS A 1 121 ? 3.288 -0.548 -13.652 1.00 92.06 121 HIS A C 1
ATOM 917 O O . HIS A 1 121 ? 3.386 0.642 -13.950 1.00 92.06 121 HIS A O 1
ATOM 923 N N . CYS A 1 122 ? 4.274 -1.232 -13.067 1.00 91.81 122 CYS A N 1
ATOM 924 C CA . CYS A 1 122 ? 5.555 -0.643 -12.707 1.00 91.81 122 CYS A CA 1
ATOM 925 C C . CYS A 1 122 ? 6.424 -0.340 -13.930 1.00 91.81 122 CYS A C 1
ATOM 927 O O . CYS A 1 122 ? 6.329 -0.975 -14.985 1.00 91.81 122 CYS A O 1
ATOM 929 N N . ARG A 1 123 ? 7.340 0.617 -13.771 1.00 85.25 123 ARG A N 1
ATOM 930 C CA . ARG A 1 123 ? 8.383 0.839 -14.767 1.00 85.25 123 ARG A CA 1
ATOM 931 C C . ARG A 1 123 ? 9.330 -0.359 -14.767 1.00 85.25 123 ARG A C 1
ATOM 933 O O . ARG A 1 123 ? 9.913 -0.697 -13.741 1.00 85.25 123 ARG A O 1
ATOM 940 N N . ILE A 1 124 ? 9.535 -0.952 -15.938 1.00 68.12 124 ILE A N 1
ATOM 941 C CA . ILE A 1 124 ? 10.595 -1.938 -16.150 1.00 68.12 124 ILE A CA 1
ATOM 942 C C . ILE A 1 124 ? 11.894 -1.154 -16.366 1.00 68.12 124 ILE A C 1
ATOM 944 O O . ILE A 1 124 ? 11.990 -0.356 -17.306 1.00 68.12 124 ILE A O 1
ATOM 948 N N . ALA A 1 125 ? 12.868 -1.319 -15.472 1.00 58.59 125 ALA A N 1
ATOM 949 C CA . ALA A 1 125 ? 14.219 -0.824 -15.706 1.00 58.59 125 ALA A CA 1
ATOM 950 C C . ALA A 1 125 ? 14.793 -1.533 -16.949 1.00 58.59 125 ALA A C 1
ATOM 952 O O . ALA A 1 125 ? 14.733 -2.759 -17.046 1.00 58.59 125 ALA A O 1
ATOM 953 N N . ALA A 1 126 ? 15.256 -0.743 -17.920 1.00 49.47 126 ALA A N 1
ATOM 954 C CA . ALA A 1 126 ? 15.855 -1.221 -19.166 1.00 49.47 126 ALA A CA 1
ATOM 955 C C . ALA A 1 126 ? 17.309 -1.663 -18.965 1.00 49.47 126 ALA A C 1
ATOM 957 O O . ALA A 1 126 ? 17.992 -1.035 -18.123 1.00 49.47 126 ALA A O 1
#

Radius of gyration: 14.24 Å; Cα contacts (8 Å, |Δi|>4): 149; chains: 1; bounding box: 28×38×39 Å

Sequence (126 aa):
GTKKGCDLTLLALEYDPVPQGQTNGDKRKSDAVFACFMDDRIDLGLSLAEEIESRDARTLLCAAALAVDKFSSLNDVSWLVNDLKSTDAAGLEPVIDSFGQIDLVVQSTLREVFVDHMVPHCRIAA

Secondary structure (DSSP, 8-state):
--HHHHHHHHHHHHHS---TT-THHHHHHHHHHHHHHHTT-HHHHHHHHHT-SS--HHHHHHHHHHHHHHHSSSTT-HHHHHHHHHSBGGGTHHHHHHHTTT-HHHHHHHHHHIIIIIGGGSBPP-

Foldseek 3Di:
DQVVVLVVLVVVLPPDPDPPPDLVNLVSLLVNLVSCLVVVVLVSSLVSLVPRPDDDLSSLLSNLLSCCVVPVACPVPVVSLVVQLVAALVRNVVVLVVCVVVPPVSSVSSVCSSVPYRVVSHDYDD

Nearest PDB structures (foldseek):
  8a61-assembly1_H  TM=5.926E-01  e=7.788E-01  Saccharomyces cerevisiae
  7qdz-assembly1_B  TM=6.123E-01  e=3.973E+00  Homo sapiens
  4rg9-assembly1_B  TM=5.242E-01  e=2.513E+00  Homo sapiens
  9g8o-assembly1_B  TM=6.331E-01  e=5.126E+00  Homo sapiens
  5g05-assembly1_F  TM=4.929E-01  e=3.410E+00  Homo sapiens

Mean predicted aligned error: 6.27 Å

pLDDT: mean 86.24, std 14.1, range [44.72, 97.88]

Solvent-accessible surface area (backbone atoms only — not comparable to full-atom values): 7102 Å² total; per-residue (Å²): 142,53,64,70,60,34,52,50,45,48,50,59,60,74,71,55,84,73,59,92,90,57,74,64,54,44,57,51,36,39,55,34,21,48,31,18,53,76,58,71,35,44,72,61,18,46,54,41,51,69,72,34,91,77,76,49,62,68,43,51,50,39,42,48,45,37,34,32,74,74,66,75,38,56,81,90,40,62,69,58,51,55,52,32,48,75,33,53,51,80,68,38,53,66,56,40,57,55,34,49,79,77,38,58,66,60,22,49,53,47,48,50,44,37,64,79,60,43,52,86,44,26,33,77,85,129